Protein AF-0000000076754908 (afdb_homodimer)

Secondary structure (DSSP, 8-state):
--EEEEEEES---HHHHHHHHHHHHHHHHHHH---GGG-EEEEEEEPGGG------/--EEEEEEES---HHHHHHHHHHHHHHHHHHH---GGG-EEEEEEEPGGG------

Organism: NCBI:txid592010

InterPro domains:
  IPR004370 4-oxalocrotonate tautomerase-like domain [PF01361] (2-53)
  IPR014347 Tautomerase/MIF superfamily [G3DSA:3.30.429.10] (1-56)
  IPR014347 Tautomerase/MIF superfamily [SSF55331] (2-55)

Solvent-accessible surface area (backbone atoms only — not comparable to full-atom values): 6553 Å² total; per-residue (Å²): 100,37,43,35,39,38,37,32,66,61,85,72,51,73,65,48,52,50,54,41,44,53,53,45,39,53,49,50,22,70,63,70,65,44,58,59,91,48,47,45,73,44,81,42,71,34,54,69,93,78,58,85,71,87,70,123,100,37,42,35,39,38,38,32,64,62,85,73,51,72,67,48,50,52,52,41,45,54,54,44,38,52,48,51,22,71,63,70,66,42,58,59,90,48,46,45,73,44,82,41,72,34,55,68,94,76,56,85,69,88,71,123

Foldseek 3Di:
DEEAEAEEADDDDPVRVVVVLVVVLVVCCVPVVDDSVPYYYHYDHDYPVRDDDPPD/DAEAEAEEAPDDDPVRVVVVLVVVLVVCCVPVVDDSVPYYYHYDHDYPVRDDDPPD

Nearest PDB structures (foldseek):
  3ry0-assembly1_A  TM=9.329E-01  e=1.919E-05  Streptomyces achromogenes
  3abf-assembly1_B  TM=9.173E-01  e=2.696E-05  Thermus thermophilus HB8
  6ghw-assembly2_C  TM=9.110E-01  e=9.160E-05  Pseudomonas putida
  4fdx-assembly1_B  TM=9.287E-01  e=2.908E-04  Methylibium petroleiphilum PM1
  8t9o-assembly1_A  TM=9.212E-01  e=2.717E-04  Herbaspirillum

Radius of gyration: 14.47 Å; Cα contacts (8 Å, |Δi|>4): 171; chains: 2; bounding box: 24×35×49 Å

Sequence (112 aa):
MPFIHVELLEGRSPQAKEAMAKEIIEVVSKHSGAPAERIHVVFQDMKKENYFHNPKMPFIHVELLEGRSPQAKEAMAKEIIEVVSKHSGAPAERIHVVFQDMKKENYFHNPK

Structure (mmCIF, N/CA/C/O backbone):
data_AF-0000000076754908-model_v1
#
loop_
_entity.id
_entity.type
_entity.pdbx_description
1 polymer '4-oxalocrotonate tautomerase family enzyme'
#
loop_
_atom_site.group_PDB
_atom_site.id
_atom_site.type_symbol
_atom_site.label_atom_id
_atom_site.label_alt_id
_atom_site.label_comp_id
_atom_site.label_asym_id
_atom_site.label_entity_id
_atom_site.label_seq_id
_atom_site.pdbx_PDB_ins_code
_atom_site.Cartn_x
_atom_site.Cartn_y
_atom_site.Cartn_z
_atom_site.occupancy
_atom_site.B_iso_or_equiv
_atom_site.auth_seq_id
_atom_site.auth_comp_id
_atom_site.auth_asym_id
_atom_site.auth_atom_id
_atom_site.pdbx_PDB_model_num
ATOM 1 N N . MET A 1 1 ? -2.461 8.07 11.117 1 69.25 1 MET A N 1
ATOM 2 C CA . MET A 1 1 ? -3.062 6.809 10.695 1 69.25 1 MET A CA 1
ATOM 3 C C . MET A 1 1 ? -2.766 6.531 9.227 1 69.25 1 MET A C 1
ATOM 5 O O . MET A 1 1 ? -3.318 7.188 8.336 1 69.25 1 MET A O 1
ATOM 9 N N . PRO A 1 2 ? -1.99 5.992 8.625 1 93.75 2 PRO A N 1
ATOM 10 C CA . PRO A 1 2 ? -2.312 5.605 7.25 1 93.75 2 PRO A CA 1
ATOM 11 C C . PRO A 1 2 ? -2.693 4.133 7.121 1 93.75 2 PRO A C 1
ATOM 13 O O . PRO A 1 2 ? -2.213 3.299 7.891 1 93.75 2 PRO A O 1
ATOM 16 N N . PHE A 1 3 ? -3.611 3.82 6.227 1 96.62 3 PHE A N 1
ATOM 17 C CA . PHE A 1 3 ? -3.945 2.447 5.859 1 96.62 3 PHE A CA 1
ATOM 18 C C . PHE A 1 3 ? -3.459 2.129 4.449 1 96.62 3 PHE A C 1
ATOM 20 O O . PHE A 1 3 ? -3.695 2.9 3.518 1 96.62 3 PHE A O 1
ATOM 27 N N . ILE A 1 4 ? -2.812 1.009 4.355 1 98.5 4 ILE A N 1
ATOM 28 C CA . ILE A 1 4 ? -2.334 0.531 3.064 1 98.5 4 ILE A CA 1
ATOM 29 C C . ILE A 1 4 ? -2.967 -0.822 2.748 1 98.5 4 ILE A C 1
ATOM 31 O O . ILE A 1 4 ? -2.76 -1.798 3.473 1 98.5 4 ILE A O 1
ATOM 35 N N . HIS A 1 5 ? -3.734 -0.855 1.742 1 98.38 5 HIS A N 1
ATOM 36 C CA . HIS A 1 5 ? -4.312 -2.105 1.262 1 98.38 5 HIS A CA 1
ATOM 37 C C . HIS A 1 5 ? -3.564 -2.623 0.038 1 98.38 5 HIS A C 1
ATOM 39 O O . HIS A 1 5 ? -3.459 -1.925 -0.972 1 98.38 5 HIS A O 1
ATOM 45 N N . VAL A 1 6 ? -3.146 -3.801 0.128 1 98.38 6 VAL A N 1
ATOM 46 C CA . VAL A 1 6 ? -2.402 -4.422 -0.963 1 98.38 6 VAL A CA 1
ATOM 47 C C . VAL A 1 6 ? -3.203 -5.59 -1.536 1 98.38 6 VAL A C 1
ATOM 49 O O . VAL A 1 6 ? -3.461 -6.574 -0.841 1 98.38 6 VAL A O 1
ATOM 52 N N . GLU A 1 7 ? -3.602 -5.434 -2.748 1 97.25 7 GLU A N 1
ATOM 53 C CA . GLU A 1 7 ? -4.285 -6.508 -3.463 1 97.25 7 GLU A CA 1
ATOM 54 C C . GLU A 1 7 ? -3.352 -7.195 -4.453 1 97.25 7 GLU A C 1
ATOM 56 O O . GLU A 1 7 ? -2.852 -6.559 -5.387 1 97.25 7 GLU A O 1
ATOM 61 N N . LEU A 1 8 ? -3.137 -8.445 -4.262 1 94.38 8 LEU A N 1
ATOM 62 C CA . LEU A 1 8 ? -2.271 -9.172 -5.184 1 94.38 8 LEU A CA 1
ATOM 63 C C . LEU A 1 8 ? -2.674 -10.641 -5.266 1 94.38 8 LEU A C 1
ATOM 65 O O . LEU A 1 8 ? -3.381 -11.148 -4.387 1 94.38 8 LEU A O 1
ATOM 69 N N . LEU A 1 9 ? -2.236 -11.312 -6.355 1 93.44 9 LEU A N 1
ATOM 70 C CA . LEU A 1 9 ? -2.529 -12.734 -6.547 1 93.44 9 LEU A CA 1
ATOM 71 C C . LEU A 1 9 ? -1.962 -13.562 -5.402 1 93.44 9 LEU A C 1
ATOM 73 O O . LEU A 1 9 ? -0.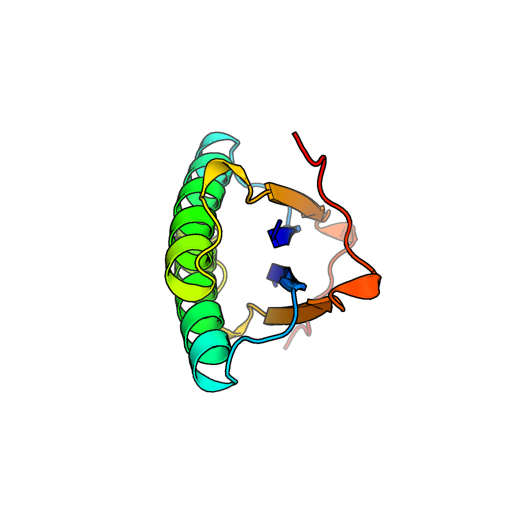906 -13.242 -4.855 1 93.44 9 LEU A O 1
ATOM 77 N N . GLU A 1 10 ? -2.736 -14.641 -5.082 1 94.31 10 GLU A N 1
ATOM 78 C CA . GLU A 1 10 ? -2.256 -15.562 -4.051 1 94.31 10 GLU A CA 1
ATOM 79 C C . GLU A 1 10 ? -0.931 -16.203 -4.457 1 94.31 10 GLU A C 1
ATOM 81 O O . GLU A 1 10 ? -0.562 -16.188 -5.633 1 94.31 10 GLU A O 1
ATOM 86 N N . GLY A 1 11 ? -0.11 -16.641 -3.332 1 93.44 11 GLY A N 1
ATOM 87 C CA . GLY A 1 11 ? 1.098 -17.391 -3.672 1 93.44 11 GLY A CA 1
ATOM 88 C C . GLY A 1 11 ? 2.33 -16.875 -2.947 1 93.44 11 GLY A C 1
ATOM 89 O O . GLY A 1 11 ? 3.377 -17.531 -2.963 1 93.44 11 GLY A O 1
ATOM 90 N N . ARG A 1 12 ? 2.217 -15.781 -2.379 1 94.06 12 ARG A N 1
ATOM 91 C CA . ARG A 1 12 ? 3.357 -15.266 -1.63 1 94.06 12 ARG A CA 1
ATOM 92 C C . ARG A 1 12 ? 3.395 -15.844 -0.219 1 94.06 12 ARG A C 1
ATOM 94 O O . ARG A 1 12 ? 2.348 -16.047 0.403 1 94.06 12 ARG A O 1
ATOM 101 N N . SER A 1 13 ? 4.566 -16.125 0.264 1 95.94 13 SER A N 1
ATOM 102 C CA . SER A 1 13 ? 4.715 -16.688 1.605 1 95.94 13 SER A CA 1
ATOM 103 C C . SER A 1 13 ? 4.422 -15.641 2.674 1 95.94 13 SER A C 1
ATOM 105 O O . SER A 1 13 ? 4.477 -14.438 2.404 1 95.94 13 SER A O 1
ATOM 107 N N . PRO A 1 14 ? 4.086 -16.109 3.934 1 96.31 14 PRO A N 1
ATOM 108 C CA . PRO A 1 14 ? 3.918 -15.18 5.047 1 96.31 14 PRO A CA 1
ATOM 109 C C . PRO A 1 14 ? 5.16 -14.32 5.289 1 96.31 14 PRO A C 1
ATOM 111 O O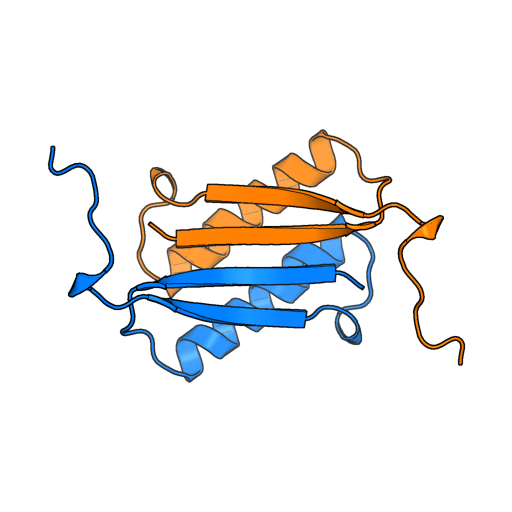 . PRO A 1 14 ? 5.043 -13.141 5.609 1 96.31 14 PRO A O 1
ATOM 114 N N . GLN A 1 15 ? 6.301 -14.875 5.145 1 97.25 15 GLN A N 1
ATOM 115 C CA . GLN A 1 15 ? 7.551 -14.148 5.348 1 97.25 15 GLN A CA 1
ATOM 116 C C . GLN A 1 15 ? 7.715 -13.039 4.312 1 97.25 15 GLN A C 1
ATOM 118 O O . GLN A 1 15 ? 8.164 -11.945 4.637 1 97.25 15 GLN A O 1
ATOM 123 N N . ALA A 1 16 ? 7.473 -13.359 3.09 1 96 16 ALA A N 1
ATOM 124 C CA . ALA A 1 16 ? 7.555 -12.359 2.027 1 96 16 ALA A CA 1
ATOM 125 C C . ALA A 1 16 ? 6.594 -11.203 2.283 1 96 16 ALA A C 1
ATOM 127 O O . ALA A 1 16 ? 6.953 -10.039 2.104 1 96 16 ALA A O 1
ATOM 128 N N . LYS A 1 17 ? 5.34 -11.523 2.713 1 97.12 17 LYS A N 1
ATOM 129 C CA . LYS A 1 17 ? 4.352 -10.492 3.02 1 97.12 17 LYS A CA 1
ATOM 130 C C . LYS A 1 17 ? 4.809 -9.625 4.188 1 97.12 17 LYS A C 1
ATOM 132 O O . LYS A 1 17 ? 4.633 -8.406 4.164 1 97.12 17 LYS A O 1
ATOM 137 N N . GLU A 1 18 ? 5.312 -10.242 5.18 1 98.06 18 GLU A N 1
ATOM 138 C CA . GLU A 1 18 ? 5.824 -9.5 6.332 1 98.06 18 GLU A CA 1
ATOM 139 C C . GLU A 1 18 ? 6.938 -8.539 5.922 1 98.06 18 GLU A C 1
ATOM 141 O O . GLU A 1 18 ? 6.949 -7.379 6.336 1 98.06 18 GLU A O 1
ATOM 146 N N . ALA A 1 19 ? 7.891 -9.047 5.148 1 98.25 19 ALA A N 1
ATOM 147 C CA . ALA A 1 19 ? 8.992 -8.211 4.668 1 98.25 19 ALA A CA 1
ATOM 148 C C . ALA A 1 19 ? 8.469 -7.043 3.832 1 98.25 19 ALA A C 1
ATOM 150 O O . ALA A 1 19 ? 8.93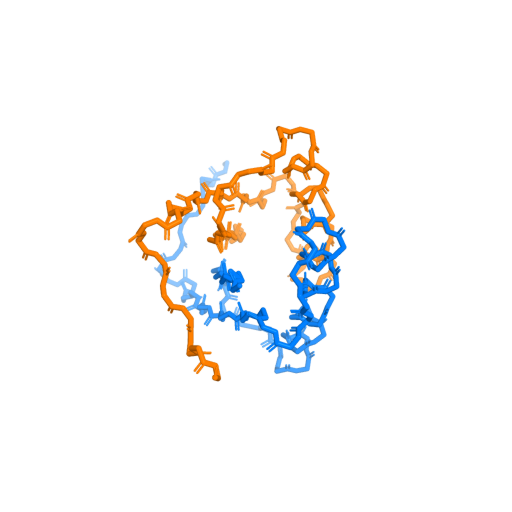 -5.91 3.982 1 98.25 19 ALA A O 1
ATOM 151 N N . MET A 1 20 ? 7.574 -7.344 2.969 1 98.38 20 MET A N 1
ATOM 152 C CA . MET A 1 20 ? 6.945 -6.312 2.148 1 98.38 20 MET A CA 1
ATOM 153 C C . MET A 1 20 ? 6.281 -5.254 3.02 1 98.38 20 MET A C 1
ATOM 155 O O . MET A 1 20 ? 6.477 -4.055 2.805 1 98.38 20 MET A O 1
ATOM 159 N N . ALA A 1 21 ? 5.461 -5.699 3.982 1 98.69 21 ALA A N 1
ATOM 160 C CA . ALA A 1 21 ? 4.75 -4.785 4.871 1 98.69 21 ALA A CA 1
ATOM 161 C C . ALA A 1 21 ? 5.723 -3.877 5.617 1 98.69 21 ALA A C 1
ATOM 163 O O . ALA A 1 21 ? 5.5 -2.668 5.719 1 98.69 21 ALA A O 1
ATOM 164 N N . LYS A 1 22 ? 6.793 -4.406 6.117 1 98.69 22 LYS A N 1
ATOM 165 C CA . LYS A 1 22 ? 7.789 -3.633 6.852 1 98.69 22 LYS A CA 1
ATOM 166 C C . LYS A 1 22 ? 8.391 -2.535 5.98 1 98.69 22 LYS A C 1
ATOM 168 O O . LYS A 1 22 ? 8.516 -1.389 6.414 1 98.69 22 LYS A O 1
ATOM 173 N N . GLU A 1 23 ? 8.75 -2.896 4.824 1 98.75 23 GLU A N 1
ATOM 174 C CA . GLU A 1 23 ? 9.367 -1.921 3.928 1 98.75 23 GLU A CA 1
ATOM 175 C C . GLU A 1 23 ? 8.352 -0.872 3.479 1 98.75 23 GLU A C 1
ATOM 177 O O . GLU A 1 23 ? 8.688 0.305 3.336 1 98.75 23 GLU A O 1
ATOM 182 N N . ILE A 1 24 ? 7.09 -1.304 3.191 1 98.69 24 ILE A N 1
ATOM 183 C CA . ILE A 1 24 ? 6.039 -0.35 2.855 1 98.69 24 ILE A CA 1
ATOM 184 C C . ILE A 1 24 ? 5.852 0.638 4.004 1 98.69 24 ILE A C 1
ATOM 186 O O . ILE A 1 24 ? 5.727 1.844 3.779 1 98.69 24 ILE A O 1
ATOM 190 N N . ILE A 1 25 ? 5.824 0.162 5.215 1 98.62 25 ILE A N 1
ATOM 191 C CA . ILE A 1 25 ? 5.652 1.004 6.395 1 98.62 25 ILE A CA 1
ATOM 192 C C . ILE A 1 25 ? 6.777 2.033 6.461 1 98.62 25 ILE A C 1
ATOM 194 O O . ILE A 1 25 ? 6.535 3.207 6.746 1 98.62 25 ILE A O 1
ATOM 198 N N . GLU A 1 26 ? 7.977 1.641 6.195 1 98.38 26 GLU A N 1
ATOM 199 C CA . GLU A 1 26 ? 9.117 2.557 6.191 1 98.38 26 GLU A CA 1
ATOM 200 C C . GLU A 1 26 ? 8.93 3.66 5.152 1 98.38 26 GLU A C 1
ATOM 202 O O . GLU A 1 26 ? 9.188 4.832 5.434 1 98.38 26 GLU A O 1
ATOM 207 N N . VAL A 1 27 ? 8.562 3.262 4.012 1 98.31 27 VAL A N 1
ATOM 208 C CA . VAL A 1 27 ? 8.367 4.215 2.922 1 98.31 27 VAL A CA 1
ATOM 209 C C . VAL A 1 27 ? 7.277 5.215 3.301 1 98.31 27 VAL A C 1
ATOM 211 O O . VAL A 1 27 ? 7.461 6.426 3.15 1 98.31 27 VAL A O 1
ATOM 214 N N . VAL A 1 28 ? 6.086 4.734 3.773 1 97.88 28 VAL A N 1
ATOM 215 C CA . VAL A 1 28 ? 4.949 5.59 4.098 1 97.88 28 VAL A CA 1
ATOM 216 C C . VAL A 1 28 ? 5.305 6.496 5.277 1 97.88 28 VAL A C 1
ATOM 218 O O . VAL A 1 28 ? 4.973 7.68 5.277 1 97.88 28 VAL A O 1
ATOM 221 N N . SER A 1 29 ? 5.996 5.969 6.242 1 97.62 29 SER A N 1
ATOM 222 C CA . SER A 1 29 ? 6.422 6.781 7.375 1 97.62 29 SER A CA 1
ATOM 223 C C . SER A 1 29 ? 7.324 7.926 6.926 1 97.62 29 SER A C 1
ATOM 225 O O . SER A 1 29 ? 7.141 9.07 7.344 1 97.62 29 SER A O 1
ATOM 227 N N . LYS A 1 30 ? 8.242 7.645 6.102 1 96.75 30 LYS A N 1
ATOM 228 C CA . LYS A 1 30 ? 9.219 8.594 5.57 1 96.75 30 LYS A CA 1
ATOM 229 C C . LYS A 1 30 ? 8.523 9.75 4.859 1 96.75 30 LYS A C 1
ATOM 231 O O . LYS A 1 30 ? 8.891 10.914 5.043 1 96.75 30 LYS A O 1
ATOM 236 N N . HIS A 1 31 ? 7.492 9.492 4.156 1 96.62 31 HIS A N 1
ATOM 237 C CA . HIS A 1 31 ? 6.93 10.5 3.268 1 96.62 31 HIS A CA 1
ATOM 238 C C . HIS A 1 31 ? 5.703 11.164 3.889 1 96.62 31 HIS A C 1
ATOM 240 O O . HIS A 1 31 ? 5.281 12.234 3.451 1 96.62 31 HIS A O 1
ATOM 246 N N . SER A 1 32 ? 5.047 10.547 4.758 1 93.81 32 SER A N 1
ATOM 247 C CA . SER A 1 32 ? 3.83 11.094 5.352 1 93.81 32 SER A CA 1
ATOM 248 C C . SER A 1 32 ? 4.113 11.711 6.719 1 93.81 32 SER A C 1
ATOM 250 O O . SER A 1 32 ? 3.312 12.5 7.227 1 93.81 32 SER A O 1
ATOM 252 N N . GLY A 1 33 ? 5.199 11.18 7.367 1 92.56 33 GLY A N 1
ATOM 253 C CA . GLY A 1 33 ? 5.508 11.633 8.719 1 92.56 33 GLY A CA 1
ATOM 254 C C . GLY A 1 33 ? 4.742 10.883 9.789 1 92.56 33 GLY A C 1
ATOM 255 O O . GLY A 1 33 ? 4.926 11.133 10.984 1 92.56 33 GLY A O 1
ATOM 256 N N . ALA A 1 34 ? 3.916 10.055 9.414 1 92.94 34 ALA A N 1
ATOM 257 C CA . ALA A 1 34 ? 3.199 9.234 10.383 1 92.94 34 ALA A CA 1
ATOM 258 C C . ALA A 1 34 ? 4.129 8.219 11.039 1 92.94 34 ALA A C 1
ATOM 260 O O . ALA A 1 34 ? 4.938 7.586 10.359 1 92.94 34 ALA A O 1
ATOM 261 N N . PRO A 1 35 ? 4.023 8.133 12.398 1 94.62 35 PRO A N 1
ATOM 262 C CA . PRO A 1 35 ? 4.855 7.113 13.047 1 94.62 35 PRO A CA 1
ATOM 263 C C . PRO A 1 35 ? 4.551 5.699 12.562 1 94.62 35 PRO A C 1
ATOM 265 O O . PRO A 1 35 ? 3.393 5.371 12.297 1 94.62 35 PRO A O 1
ATOM 268 N N . ALA A 1 36 ? 5.566 4.895 12.453 1 96.5 36 ALA A N 1
ATOM 269 C CA . ALA A 1 36 ? 5.48 3.541 11.906 1 96.5 36 ALA A CA 1
ATOM 270 C C . ALA A 1 36 ? 4.41 2.727 12.633 1 96.5 36 ALA A C 1
ATOM 272 O O . ALA A 1 36 ? 3.713 1.922 12.016 1 96.5 36 ALA A O 1
ATOM 273 N N . GLU A 1 37 ? 4.32 2.971 13.938 1 95.56 37 GLU A N 1
ATOM 274 C CA . GLU A 1 37 ? 3.428 2.164 14.766 1 95.56 37 GLU A CA 1
ATOM 275 C C . GLU A 1 37 ? 1.964 2.479 14.469 1 95.56 37 GLU A C 1
ATOM 277 O O . GLU A 1 37 ? 1.067 1.744 14.891 1 95.56 37 GLU A O 1
ATOM 282 N N . ARG A 1 38 ? 1.732 3.496 13.727 1 93.38 38 ARG A N 1
ATOM 283 C CA . ARG A 1 38 ? 0.363 3.902 13.43 1 93.38 38 ARG A CA 1
ATOM 284 C C . ARG A 1 38 ? -0.006 3.562 11.984 1 93.38 38 ARG A C 1
ATOM 286 O O . ARG A 1 38 ? -1.084 3.932 11.516 1 93.38 38 ARG A O 1
ATOM 293 N N . ILE A 1 39 ? 0.817 2.951 11.328 1 97.06 39 ILE A N 1
ATOM 294 C CA . ILE A 1 39 ? 0.59 2.596 9.93 1 97.06 39 ILE A CA 1
ATOM 295 C C . ILE A 1 39 ? 0.164 1.132 9.836 1 97.06 39 ILE A C 1
ATOM 297 O O . ILE A 1 39 ? 0.796 0.254 10.43 1 97.06 39 ILE A O 1
ATOM 301 N N . HIS A 1 40 ? -0.877 0.841 9.125 1 97.62 40 HIS A N 1
ATOM 302 C CA . HIS A 1 40 ? -1.427 -0.503 8.984 1 97.62 40 HIS A CA 1
ATOM 303 C C . HIS A 1 40 ? -1.399 -0.96 7.527 1 97.62 40 HIS A C 1
ATOM 305 O O . HIS A 1 40 ? -1.855 -0.239 6.637 1 97.62 40 HIS A O 1
ATOM 311 N N . VAL A 1 41 ? -0.887 -2.166 7.336 1 98.56 41 VAL A N 1
ATOM 312 C CA . VAL A 1 41 ? -0.874 -2.789 6.02 1 98.56 41 VAL A CA 1
ATOM 313 C C . VAL A 1 41 ? -1.806 -4 6.008 1 98.56 41 VAL A C 1
ATOM 315 O O . VAL A 1 41 ? -1.703 -4.875 6.867 1 98.56 41 VAL A O 1
ATOM 318 N N . VAL A 1 42 ? -2.674 -4.059 5.117 1 98.19 42 VAL A N 1
ATOM 319 C CA . VAL A 1 42 ? -3.625 -5.156 4.977 1 98.19 42 VAL A CA 1
ATOM 320 C C . VAL A 1 42 ? -3.453 -5.812 3.609 1 98.19 42 VAL A C 1
ATOM 322 O O . VAL A 1 42 ? -3.568 -5.152 2.576 1 98.19 42 VAL A O 1
ATOM 325 N N . PHE A 1 43 ? -3.232 -7.086 3.6 1 98.19 43 PHE A N 1
ATOM 326 C CA . PHE A 1 43 ? -3.117 -7.84 2.357 1 98.19 43 PHE A CA 1
ATOM 327 C C . PHE A 1 43 ? -4.449 -8.484 1.991 1 98.19 43 PHE A C 1
ATOM 329 O O . PHE A 1 43 ? -5.109 -9.078 2.844 1 98.19 43 PHE A O 1
ATOM 336 N N . GLN A 1 44 ? -4.742 -8.336 0.799 1 96.94 44 GLN A N 1
ATOM 337 C CA . GLN A 1 44 ? -5.863 -9.062 0.21 1 96.94 44 GLN A CA 1
ATOM 338 C C . GLN A 1 44 ? -5.402 -9.945 -0.947 1 96.94 44 GLN A C 1
ATOM 340 O O . GLN A 1 44 ? -5.148 -9.453 -2.049 1 96.94 44 GLN A O 1
ATOM 345 N N . ASP A 1 45 ? -5.469 -11.203 -0.703 1 95.62 45 ASP A N 1
ATOM 346 C CA . ASP A 1 45 ? -5.051 -12.141 -1.736 1 95.62 45 ASP A CA 1
ATOM 347 C C . ASP A 1 45 ? -6.168 -12.383 -2.748 1 95.62 45 ASP A C 1
ATOM 349 O O . ASP A 1 45 ? -7.289 -12.727 -2.373 1 95.62 45 ASP A O 1
ATOM 353 N N . MET A 1 46 ? -5.809 -12.195 -3.922 1 94.69 46 MET A N 1
ATOM 354 C CA . MET A 1 46 ? -6.754 -12.484 -5 1 94.69 46 MET A CA 1
ATOM 355 C C . MET A 1 46 ? -6.527 -13.883 -5.566 1 94.69 46 MET A C 1
ATOM 357 O O . MET A 1 46 ? -5.383 -14.312 -5.719 1 94.69 46 MET A O 1
ATOM 361 N N . LYS A 1 47 ? -7.625 -14.641 -5.836 1 94.75 47 LYS A N 1
ATOM 362 C CA . LYS A 1 47 ? -7.512 -15.945 -6.492 1 94.75 47 LYS A CA 1
ATOM 363 C C . LYS A 1 47 ? -7.227 -15.781 -7.98 1 94.75 47 LYS A C 1
ATOM 365 O O . LYS A 1 47 ? -7.766 -14.883 -8.633 1 94.75 47 LYS A O 1
ATOM 370 N N . LYS A 1 48 ? -6.398 -16.688 -8.422 1 89.44 48 LYS A N 1
ATOM 371 C CA . LYS A 1 48 ? -6.035 -16.641 -9.836 1 89.44 48 LYS A CA 1
ATOM 372 C C . LYS A 1 48 ? -7.273 -16.672 -10.727 1 89.44 48 LYS A C 1
ATOM 374 O O . LYS A 1 48 ? -7.309 -16.031 -11.773 1 89.44 48 LYS A O 1
ATOM 379 N N . GLU A 1 49 ? -8.266 -17.438 -10.359 1 92.62 49 GLU A N 1
ATOM 380 C CA . GLU A 1 49 ? -9.477 -17.625 -11.156 1 92.62 49 GLU A CA 1
ATOM 381 C C . GLU A 1 49 ? -10.305 -16.344 -11.203 1 92.62 49 GLU A C 1
ATOM 383 O O . GLU A 1 49 ? -11.211 -16.219 -12.023 1 92.62 49 GLU A O 1
ATOM 388 N N . ASN A 1 50 ? -9.984 -15.406 -10.234 1 92.5 50 ASN A N 1
ATOM 389 C CA . ASN A 1 50 ? -10.742 -14.156 -10.148 1 92.5 50 ASN A CA 1
ATOM 390 C C . ASN A 1 50 ? -9.969 -12.992 -10.742 1 92.5 50 ASN A C 1
ATOM 392 O O . ASN A 1 50 ? -10.391 -11.836 -10.641 1 92.5 50 ASN A O 1
ATOM 396 N N . TYR A 1 51 ? -8.914 -13.195 -11.32 1 87.75 51 TYR A N 1
ATOM 397 C CA . TYR A 1 51 ? -8.078 -12.133 -11.859 1 87.75 51 TYR A CA 1
ATOM 398 C C . TYR A 1 51 ? -7.766 -12.375 -13.336 1 87.75 51 TYR A C 1
ATOM 400 O O . TYR A 1 51 ? -7.254 -13.438 -13.695 1 87.75 51 TYR A O 1
ATOM 408 N N . PHE A 1 52 ? -8.195 -11.453 -14.211 1 84.62 52 PHE A N 1
ATOM 409 C CA . PHE A 1 52 ? -7.945 -11.547 -15.648 1 84.62 52 PHE A CA 1
ATOM 410 C C . PHE A 1 52 ? -7.223 -10.305 -16.156 1 84.62 52 PHE A C 1
ATOM 412 O O . PHE A 1 52 ? -7.617 -9.18 -15.844 1 84.62 52 PHE A O 1
ATOM 419 N N . HIS A 1 53 ? -6.016 -10.523 -16.609 1 77.38 53 HIS A N 1
ATOM 420 C CA . HIS A 1 53 ? -5.27 -9.414 -17.172 1 77.38 53 HIS A CA 1
ATOM 421 C C . HIS A 1 53 ? -5.223 -9.516 -18.703 1 77.38 53 HIS A C 1
ATOM 423 O O . HIS A 1 53 ? -5.375 -10.602 -19.266 1 77.38 53 HIS A O 1
ATOM 429 N N . ASN A 1 54 ? -5.387 -8.172 -19.312 1 68.44 54 ASN A N 1
ATOM 430 C CA . ASN A 1 54 ? -5.449 -8.164 -20.766 1 68.44 54 ASN A CA 1
ATOM 431 C C . ASN A 1 54 ? -4.324 -8.984 -21.375 1 68.44 54 ASN A C 1
ATOM 433 O O . ASN A 1 54 ? -3.148 -8.641 -21.25 1 68.44 54 ASN A O 1
ATOM 437 N N . PRO A 1 55 ? -4.793 -10.195 -21.688 1 63.25 55 PRO A N 1
ATOM 438 C CA . PRO A 1 55 ? -3.871 -11.031 -22.453 1 63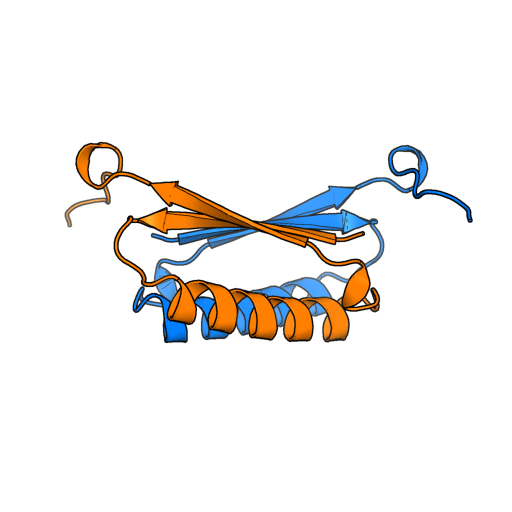.25 55 PRO A CA 1
ATOM 439 C C . PRO A 1 55 ? -3.418 -10.375 -23.766 1 63.25 55 PRO A C 1
ATOM 441 O O . PRO A 1 55 ? -4.223 -9.742 -24.438 1 63.25 55 PRO A O 1
ATOM 444 N N . LYS A 1 56 ? -2.283 -9.57 -23.609 1 49.75 56 LYS A N 1
ATOM 445 C CA . LYS A 1 56 ? -2.008 -9.258 -25.016 1 49.75 56 LYS A CA 1
ATOM 446 C C . LYS A 1 56 ? -2.244 -10.469 -25.906 1 49.75 56 LYS A C 1
ATOM 448 O O . LYS A 1 56 ? -2.021 -11.609 -25.484 1 49.75 56 LYS A O 1
ATOM 453 N N . MET B 1 1 ? -0.538 -7.832 -11.539 1 70.12 1 MET B N 1
ATOM 454 C CA . MET B 1 1 ? -1.397 -6.699 -11.211 1 70.12 1 MET B CA 1
ATOM 455 C C . MET B 1 1 ? -1.297 -6.359 -9.727 1 70.12 1 MET B C 1
ATOM 457 O O . MET B 1 1 ? -1.879 -7.047 -8.883 1 70.12 1 MET B O 1
ATOM 461 N N . PRO B 1 2 ? -0.467 -5.844 -9.102 1 93.56 2 PRO B N 1
ATOM 462 C CA . PRO B 1 2 ? -0.947 -5.527 -7.754 1 93.56 2 PRO B CA 1
ATOM 463 C C . PRO B 1 2 ? -1.561 -4.133 -7.66 1 93.56 2 PRO B C 1
ATOM 465 O O . PRO B 1 2 ? -1.159 -3.227 -8.391 1 93.56 2 PRO B O 1
ATOM 468 N N . PHE B 1 3 ? -2.592 -3.963 -6.82 1 96.56 3 PHE B N 1
ATOM 469 C CA . PHE B 1 3 ? -3.152 -2.66 -6.48 1 96.56 3 PHE B CA 1
ATOM 470 C C . PHE B 1 3 ? -2.807 -2.283 -5.043 1 96.56 3 PHE B C 1
ATOM 472 O O . PHE B 1 3 ? -2.977 -3.088 -4.125 1 96.56 3 PHE B O 1
ATOM 479 N N . ILE B 1 4 ? -2.348 -1.072 -4.926 1 98.5 4 ILE B N 1
ATOM 480 C CA . ILE B 1 4 ? -2.029 -0.532 -3.609 1 98.5 4 ILE B CA 1
ATOM 481 C C . ILE B 1 4 ? -2.889 0.701 -3.336 1 98.5 4 ILE B C 1
ATOM 483 O O . ILE B 1 4 ? -2.795 1.702 -4.051 1 98.5 4 ILE B O 1
ATOM 487 N N . HIS B 1 5 ? -3.719 0.603 -2.375 1 98.38 5 HIS B N 1
ATOM 488 C CA . HIS B 1 5 ? -4.52 1.739 -1.938 1 98.38 5 HIS B CA 1
ATOM 489 C C . HIS B 1 5 ? -3.943 2.367 -0.675 1 98.38 5 HIS B C 1
ATOM 491 O O . HIS B 1 5 ? -3.791 1.691 0.345 1 98.38 5 HIS B O 1
ATOM 497 N N . VAL B 1 6 ? -3.701 3.596 -0.741 1 98.38 6 VAL B N 1
ATOM 498 C CA . VAL B 1 6 ? -3.131 4.324 0.389 1 98.38 6 VAL B CA 1
ATOM 499 C C . VAL B 1 6 ? -4.141 5.348 0.905 1 98.38 6 VAL B C 1
ATOM 501 O O . VAL B 1 6 ? -4.5 6.285 0.191 1 98.38 6 VAL B O 1
ATOM 504 N N . GLU B 1 7 ? -4.598 5.129 2.08 1 97.31 7 GLU B N 1
ATOM 505 C CA . GLU B 1 7 ? -5.488 6.082 2.744 1 97.31 7 GLU B CA 1
ATOM 506 C C . GLU B 1 7 ? -4.734 6.895 3.793 1 97.31 7 GLU B C 1
ATOM 508 O O . GLU B 1 7 ? -4.207 6.336 4.758 1 97.31 7 GLU B O 1
ATOM 513 N N . LEU B 1 8 ? -4.707 8.172 3.613 1 94.56 8 LEU B N 1
ATOM 514 C CA . LEU B 1 8 ? -4.023 9.016 4.586 1 94.56 8 LEU B CA 1
ATOM 515 C C . LEU B 1 8 ? -4.648 10.406 4.641 1 94.56 8 LEU B C 1
ATOM 517 O O . LEU B 1 8 ? -5.367 10.805 3.717 1 94.56 8 LEU B O 1
ATOM 521 N N . LEU B 1 9 ? -4.398 11.125 5.758 1 93.62 9 LEU B N 1
ATOM 522 C CA . LEU B 1 9 ? -4.918 12.477 5.926 1 93.62 9 LEU B CA 1
ATOM 523 C C . LEU B 1 9 ? -4.426 13.391 4.812 1 93.62 9 LEU B C 1
ATOM 525 O O . LEU B 1 9 ? -3.303 13.242 4.328 1 93.62 9 LEU B O 1
ATOM 529 N N . GLU B 1 10 ? -5.344 14.344 4.441 1 94.44 10 GLU B N 1
ATOM 530 C CA . GLU B 1 10 ? -4.953 15.336 3.439 1 94.44 10 GLU B CA 1
ATOM 531 C C . GLU B 1 10 ? -3.771 16.172 3.922 1 94.44 10 GLU B C 1
ATOM 533 O O . GLU B 1 10 ? -3.475 16.203 5.117 1 94.44 10 GLU B O 1
ATOM 538 N N . GLY B 1 11 ? -2.973 16.75 2.852 1 93.5 11 GLY B N 1
ATOM 539 C CA . GLY B 1 11 ? -1.919 17.672 3.262 1 93.5 11 GLY B CA 1
ATOM 540 C C . GLY B 1 11 ? -0.579 17.359 2.619 1 93.5 11 GLY B C 1
ATOM 541 O O . GLY B 1 11 ? 0.353 18.172 2.703 1 93.5 11 GLY B O 1
ATOM 542 N N . ARG B 1 12 ? -0.487 16.281 2.051 1 94.12 12 ARG B N 1
ATOM 543 C CA . ARG B 1 12 ? 0.769 15.953 1.382 1 94.12 12 ARG B CA 1
ATOM 544 C C . ARG B 1 12 ? 0.806 16.547 -0.025 1 94.12 12 ARG B C 1
ATOM 546 O O . ARG B 1 12 ? -0.217 16.578 -0.712 1 94.12 12 ARG B O 1
ATOM 553 N N . SER B 1 13 ? 1.958 17 -0.431 1 96 13 SER B N 1
ATOM 554 C CA . SER B 1 13 ? 2.104 17.594 -1.761 1 96 13 SER B CA 1
ATOM 555 C C . SER B 1 13 ? 2.051 16.516 -2.844 1 96 13 SER B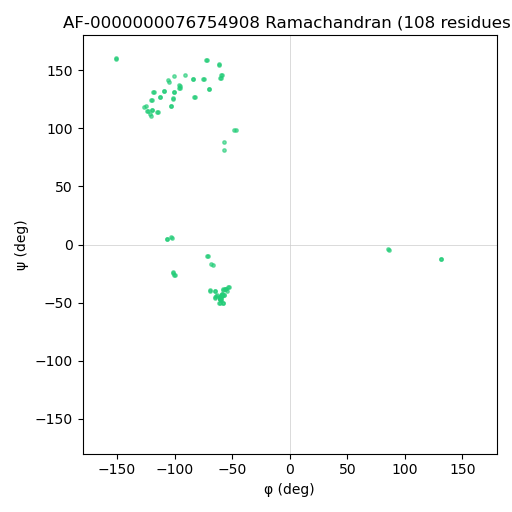 C 1
ATOM 557 O O . SER B 1 13 ? 2.27 15.336 -2.564 1 96 13 SER B O 1
ATOM 559 N N . PRO B 1 14 ? 1.726 16.938 -4.133 1 96.38 14 PRO B N 1
ATOM 560 C CA . PRO B 1 14 ? 1.783 16 -5.25 1 96.38 14 PRO B CA 1
ATOM 561 C C . PRO B 1 14 ? 3.158 15.352 -5.406 1 96.38 14 PRO B C 1
ATOM 563 O O . PRO B 1 14 ? 3.254 14.164 -5.73 1 96.38 14 PRO B O 1
ATOM 566 N N . GLN B 1 15 ? 4.188 16.078 -5.191 1 97.25 15 GLN B N 1
ATOM 567 C CA . GLN B 1 15 ? 5.547 15.562 -5.312 1 97.25 15 GLN B CA 1
ATOM 568 C C . GLN B 1 15 ? 5.816 14.484 -4.262 1 97.25 15 GLN B C 1
ATOM 570 O O . GLN B 1 15 ? 6.453 13.469 -4.555 1 97.25 15 GLN B O 1
ATOM 575 N N . ALA B 1 16 ? 5.434 14.734 -3.066 1 96.06 16 ALA B N 1
ATOM 576 C CA . ALA B 1 16 ? 5.602 13.75 -1.996 1 96.06 16 ALA B CA 1
ATOM 577 C C . ALA B 1 16 ? 4.852 12.461 -2.312 1 96.06 16 ALA B C 1
ATOM 579 O O . ALA B 1 16 ? 5.379 11.367 -2.104 1 96.06 16 ALA B O 1
ATOM 580 N N . LYS B 1 17 ? 3.604 12.586 -2.822 1 97.19 17 LYS B N 1
ATOM 581 C CA . LYS B 1 17 ? 2.812 11.414 -3.189 1 97.19 17 LYS B CA 1
ATOM 582 C C . LYS B 1 17 ? 3.475 10.641 -4.324 1 97.19 17 LYS B C 1
ATOM 584 O O . LYS B 1 17 ? 3.492 9.406 -4.312 1 97.19 17 LYS B O 1
ATOM 589 N N . GLU B 1 18 ? 3.932 11.336 -5.281 1 98.12 18 GLU B N 1
ATOM 590 C CA . GLU B 1 18 ? 4.625 10.695 -6.395 1 98.12 18 GLU B CA 1
ATOM 591 C C . GLU B 1 18 ? 5.852 9.93 -5.914 1 98.12 18 GLU B C 1
ATOM 593 O O . GLU B 1 18 ? 6.07 8.781 -6.32 1 98.12 18 GLU B O 1
ATOM 598 N N . ALA B 1 19 ? 6.66 10.562 -5.078 1 98.25 19 ALA B N 1
ATOM 599 C CA . ALA B 1 19 ? 7.844 9.906 -4.527 1 98.25 19 ALA B CA 1
ATOM 600 C C . ALA B 1 19 ? 7.461 8.664 -3.723 1 98.25 19 ALA B C 1
ATOM 602 O O . ALA B 1 19 ? 8.102 7.621 -3.838 1 98.25 19 ALA B O 1
ATOM 603 N N . MET B 1 20 ? 6.48 8.812 -2.922 1 98.38 20 MET B N 1
ATOM 604 C CA . MET B 1 20 ? 5.973 7.691 -2.139 1 98.38 20 MET B CA 1
ATOM 605 C C . MET B 1 20 ? 5.539 6.543 -3.049 1 98.38 20 MET B C 1
ATOM 607 O O . MET B 1 20 ? 5.906 5.391 -2.818 1 98.38 20 MET B O 1
ATOM 611 N N . ALA B 1 21 ? 4.723 6.855 -4.062 1 98.69 21 ALA B N 1
ATOM 612 C CA . ALA B 1 21 ? 4.227 5.844 -4.992 1 98.69 21 ALA B CA 1
ATOM 613 C C . ALA B 1 21 ? 5.375 5.105 -5.668 1 98.69 21 ALA B C 1
ATOM 615 O O . ALA B 1 21 ? 5.352 3.877 -5.781 1 98.69 21 ALA B O 1
ATOM 616 N N . LYS B 1 22 ? 6.391 5.809 -6.105 1 98.69 22 LYS B N 1
ATOM 617 C CA . LYS B 1 22 ? 7.539 5.203 -6.77 1 98.69 22 LYS B CA 1
ATOM 618 C C . LYS B 1 22 ? 8.25 4.207 -5.855 1 98.69 22 LYS B C 1
ATOM 620 O O . LYS B 1 22 ? 8.578 3.098 -6.277 1 98.69 22 LYS B O 1
ATOM 625 N N . GLU B 1 23 ? 8.469 4.609 -4.676 1 98.75 23 GLU B N 1
ATOM 626 C CA . GLU B 1 23 ? 9.172 3.736 -3.736 1 98.75 23 GLU B CA 1
ATOM 627 C C . GLU B 1 23 ? 8.305 2.539 -3.352 1 98.75 23 GLU B C 1
ATOM 629 O O . GLU B 1 23 ? 8.82 1.428 -3.184 1 98.75 23 GLU B O 1
ATOM 634 N N . ILE B 1 24 ? 6.98 2.76 -3.158 1 98.69 24 ILE B N 1
ATOM 635 C CA . ILE B 1 24 ? 6.074 1.653 -2.885 1 98.69 24 ILE B CA 1
ATOM 636 C C . ILE B 1 24 ? 6.113 0.654 -4.039 1 98.69 24 ILE B C 1
ATOM 638 O O . ILE B 1 24 ? 6.168 -0.558 -3.818 1 98.69 24 ILE B O 1
ATOM 642 N N . ILE B 1 25 ? 6.086 1.131 -5.242 1 98.56 25 ILE B N 1
ATOM 643 C CA . ILE B 1 25 ? 6.125 0.279 -6.426 1 98.56 25 ILE B CA 1
ATOM 644 C C . ILE B 1 25 ? 7.402 -0.559 -6.418 1 98.56 25 ILE B C 1
ATOM 646 O O . ILE B 1 25 ? 7.367 -1.757 -6.711 1 98.56 25 ILE B O 1
ATOM 650 N N . GLU B 1 26 ? 8.516 0.017 -6.078 1 98.38 26 GLU B N 1
ATOM 651 C CA . GLU B 1 26 ? 9.781 -0.71 -5.996 1 98.38 26 GLU B CA 1
ATOM 652 C C . GLU B 1 26 ? 9.703 -1.834 -4.969 1 98.38 26 GLU B C 1
ATOM 654 O O . GLU B 1 26 ? 10.156 -2.949 -5.227 1 98.38 26 GLU B O 1
ATOM 659 N N . VAL B 1 27 ? 9.203 -1.502 -3.861 1 98.31 27 VAL B N 1
ATOM 660 C CA . VAL B 1 27 ? 9.094 -2.479 -2.783 1 98.31 27 VAL B CA 1
ATOM 661 C C . VAL B 1 27 ? 8.195 -3.637 -3.223 1 98.31 27 VAL B C 1
ATOM 663 O O . VAL B 1 27 ? 8.555 -4.805 -3.055 1 98.31 27 VAL B O 1
ATOM 666 N N . VAL B 1 28 ? 6.977 -3.352 -3.766 1 97.81 28 VAL B N 1
ATOM 667 C CA . VAL B 1 28 ? 6.008 -4.371 -4.156 1 97.81 28 VAL B CA 1
ATOM 668 C C . VAL B 1 28 ? 6.57 -5.207 -5.305 1 97.81 28 VAL B C 1
ATOM 670 O O . VAL B 1 28 ? 6.426 -6.43 -5.32 1 97.81 28 VAL B O 1
ATOM 673 N N . SER B 1 29 ? 7.234 -4.562 -6.223 1 97.62 29 SER B N 1
ATOM 674 C CA . SER B 1 29 ? 7.855 -5.293 -7.324 1 97.62 29 SER B CA 1
ATOM 675 C C . SER B 1 29 ? 8.891 -6.285 -6.812 1 97.62 29 SER B C 1
ATOM 677 O O . SER B 1 29 ? 8.914 -7.445 -7.234 1 97.62 29 SER B O 1
ATOM 679 N N . LYS B 1 30 ? 9.695 -5.863 -5.934 1 96.69 30 LYS B N 1
ATOM 680 C CA . LYS B 1 30 ? 10.773 -6.652 -5.34 1 96.69 30 LYS B CA 1
ATOM 681 C C . LYS B 1 30 ? 10.227 -7.906 -4.668 1 96.69 30 LYS B C 1
ATOM 683 O O . LYS B 1 30 ? 10.781 -8.992 -4.824 1 96.69 30 LYS B O 1
ATOM 688 N N . HIS B 1 31 ? 9.125 -7.832 -4.031 1 96.56 31 HIS B N 1
ATOM 689 C CA . HIS B 1 31 ? 8.672 -8.922 -3.172 1 96.56 31 HIS B CA 1
ATOM 690 C C . HIS B 1 31 ? 7.605 -9.758 -3.865 1 96.56 31 HIS B C 1
ATOM 692 O O . HIS B 1 31 ? 7.332 -10.891 -3.451 1 96.56 31 HIS B O 1
ATOM 698 N N . SER B 1 32 ? 6.922 -9.242 -4.785 1 93.81 32 SER B N 1
ATOM 699 C CA . SER B 1 32 ? 5.844 -9.969 -5.445 1 93.81 32 SER B CA 1
ATOM 700 C C . SER B 1 32 ? 6.297 -10.531 -6.789 1 93.81 32 SER B C 1
ATOM 702 O O . SER B 1 32 ? 5.66 -11.438 -7.34 1 93.81 32 SER B O 1
ATOM 704 N N . GLY B 1 33 ? 7.32 -9.836 -7.371 1 92.31 33 GLY B N 1
ATOM 705 C CA . GLY B 1 33 ? 7.777 -10.242 -8.695 1 92.31 33 GLY B CA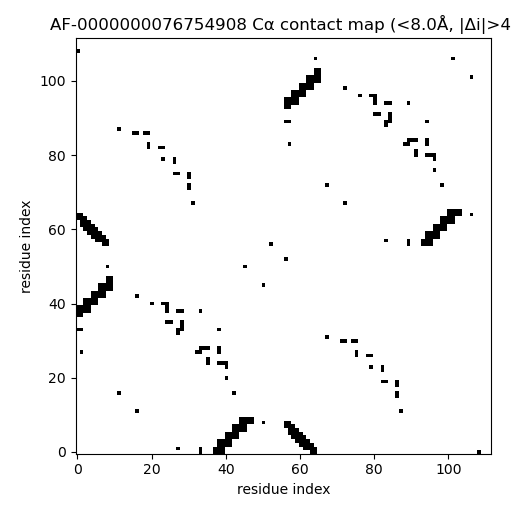 1
ATOM 706 C C . GLY B 1 33 ? 6.973 -9.609 -9.812 1 92.31 33 GLY B C 1
ATOM 707 O O . GLY B 1 33 ? 7.262 -9.828 -10.992 1 92.31 33 GLY B O 1
ATOM 708 N N . ALA B 1 34 ? 6.012 -8.922 -9.492 1 92.81 34 ALA B N 1
ATOM 709 C CA . ALA B 1 34 ? 5.242 -8.211 -10.516 1 92.81 34 ALA B CA 1
ATOM 710 C C . ALA B 1 34 ? 6.043 -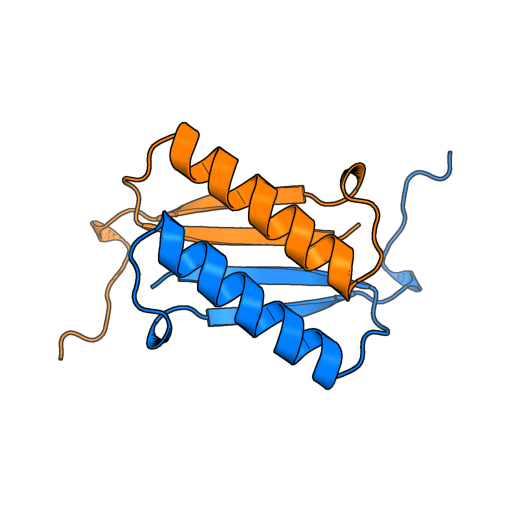7.059 -11.109 1 92.81 34 ALA B C 1
ATOM 712 O O . ALA B 1 34 ? 6.699 -6.309 -10.383 1 92.81 34 ALA B O 1
ATOM 713 N N . PRO B 1 35 ? 6.008 -6.977 -12.461 1 94.62 35 PRO B N 1
ATOM 714 C CA . PRO B 1 35 ? 6.715 -5.844 -13.062 1 94.62 35 PRO B CA 1
ATOM 715 C C . PRO B 1 35 ? 6.164 -4.496 -12.602 1 94.62 35 PRO B C 1
ATOM 717 O O . PRO B 1 35 ? 4.953 -4.352 -12.414 1 94.62 35 PRO B O 1
ATOM 720 N N . ALA B 1 36 ? 7.039 -3.551 -12.43 1 96.44 36 ALA B N 1
ATOM 721 C CA . ALA B 1 36 ? 6.711 -2.229 -11.906 1 96.44 36 ALA B CA 1
ATOM 722 C C . ALA B 1 36 ? 5.578 -1.587 -12.695 1 96.44 36 ALA B C 1
ATOM 724 O O . ALA B 1 36 ? 4.727 -0.901 -12.133 1 96.44 36 ALA B O 1
ATOM 725 N N . GLU B 1 37 ? 5.598 -1.846 -14 1 95.56 37 GLU B N 1
ATOM 726 C CA . GLU B 1 37 ? 4.648 -1.183 -14.883 1 95.56 37 GLU B CA 1
ATOM 727 C C . GLU B 1 37 ? 3.236 -1.721 -14.688 1 95.56 37 GLU B C 1
ATOM 729 O O . GLU B 1 37 ? 2.268 -1.131 -15.172 1 95.56 37 GLU B O 1
ATOM 734 N N . ARG B 1 38 ? 3.121 -2.766 -13.961 1 93.38 38 ARG B N 1
ATOM 735 C CA . ARG B 1 38 ? 1.813 -3.381 -13.75 1 93.38 38 ARG B CA 1
ATOM 736 C C . ARG B 1 38 ? 1.3 -3.111 -12.336 1 93.38 38 ARG B C 1
ATOM 738 O O . ARG B 1 38 ? 0.26 -3.641 -11.938 1 93.38 38 ARG B O 1
ATOM 745 N N . ILE B 1 39 ? 1.983 -2.375 -11.625 1 97 39 ILE B N 1
ATOM 746 C CA . ILE B 1 39 ? 1.609 -2.066 -10.25 1 97 39 ILE B CA 1
ATOM 747 C C . ILE B 1 39 ? 0.95 -0.69 -10.195 1 97 39 ILE B C 1
ATOM 749 O O . ILE B 1 39 ? 1.471 0.279 -10.75 1 97 39 ILE B O 1
ATOM 753 N N . HIS B 1 40 ? -0.168 -0.575 -9.562 1 97.62 40 HIS B N 1
ATOM 754 C CA . HIS B 1 40 ? -0.932 0.664 -9.461 1 97.62 40 HIS B CA 1
ATOM 755 C C . HIS B 1 40 ? -1.066 1.114 -8.008 1 97.62 40 HIS B C 1
ATOM 757 O O . HIS B 1 40 ? -1.457 0.326 -7.145 1 97.62 40 HIS B O 1
ATOM 763 N N . VAL B 1 41 ? -0.761 2.383 -7.801 1 98.56 41 VAL B N 1
ATOM 764 C CA . VAL B 1 41 ? -0.93 2.992 -6.484 1 98.56 41 VAL B CA 1
ATOM 765 C C . VAL B 1 41 ? -2.039 4.039 -6.539 1 98.56 41 VAL B C 1
ATOM 767 O O . VAL B 1 41 ? -2.021 4.93 -7.398 1 98.56 41 VAL B O 1
ATOM 770 N N . VAL B 1 42 ? -2.963 3.955 -5.711 1 98.19 42 VAL B N 1
ATOM 771 C CA . VAL B 1 42 ? -4.082 4.887 -5.637 1 98.19 42 VAL B CA 1
ATOM 772 C C . VAL B 1 42 ? -4.105 5.559 -4.266 1 98.19 42 VAL B C 1
ATOM 7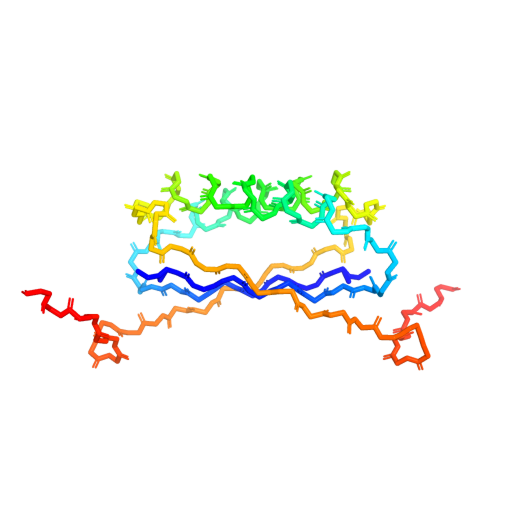74 O O . VAL B 1 42 ? -4.191 4.883 -3.236 1 98.19 42 VAL B O 1
ATOM 777 N N . PHE B 1 43 ? -4.078 6.859 -4.258 1 98.19 43 PHE B N 1
ATOM 778 C CA . PHE B 1 43 ? -4.164 7.617 -3.014 1 98.19 43 PHE B CA 1
ATOM 779 C C . PHE B 1 43 ? -5.598 8.039 -2.734 1 98.19 43 PHE B C 1
ATOM 781 O O . PHE B 1 43 ? -6.297 8.523 -3.633 1 98.19 43 PHE B O 1
ATOM 788 N N . GLN B 1 44 ? -5.945 7.852 -1.546 1 97.06 44 GLN B N 1
ATOM 789 C CA . GLN B 1 44 ? -7.203 8.391 -1.032 1 97.06 44 GLN B CA 1
ATOM 790 C C . GLN B 1 44 ? -6.957 9.328 0.15 1 97.06 44 GLN B C 1
ATOM 792 O O . GLN B 1 44 ? -6.691 8.867 1.264 1 97.06 44 GLN B O 1
ATOM 797 N N . ASP B 1 45 ? -7.227 10.562 -0.084 1 95.75 45 ASP B N 1
ATOM 798 C CA . ASP B 1 45 ? -7.027 11.555 0.973 1 95.75 45 ASP B CA 1
ATOM 799 C C . ASP B 1 45 ? -8.227 11.594 1.916 1 95.75 45 ASP B C 1
ATOM 801 O O . ASP B 1 45 ? -9.367 11.766 1.473 1 95.75 45 ASP B O 1
ATOM 805 N N . MET B 1 46 ? -7.91 11.453 3.104 1 94.75 46 MET B N 1
ATOM 806 C CA . MET B 1 46 ? -8.953 11.578 4.121 1 94.75 46 MET B CA 1
ATOM 807 C C . MET B 1 46 ? -8.992 12.984 4.695 1 94.75 46 MET B C 1
ATOM 809 O O . MET B 1 46 ? -7.945 13.602 4.926 1 94.75 46 MET B O 1
ATOM 813 N N . LYS B 1 47 ? -10.219 13.547 4.863 1 94.94 47 LYS B N 1
ATOM 814 C CA . LYS B 1 47 ? -10.359 14.844 5.523 1 94.94 47 LYS B CA 1
ATOM 815 C C . LYS B 1 47 ? -10.148 14.719 7.031 1 94.94 47 LYS B C 1
ATOM 817 O O . LYS B 1 47 ? -10.57 13.742 7.645 1 94.94 47 LYS B O 1
ATOM 822 N N . LYS B 1 48 ? -9.5 15.75 7.527 1 89.62 48 LYS B N 1
ATOM 823 C CA . LYS B 1 48 ? -9.219 15.758 8.961 1 89.62 48 LYS B CA 1
ATOM 824 C C . LYS B 1 48 ? -10.508 15.578 9.766 1 89.62 48 LYS B C 1
ATOM 826 O O . LYS B 1 48 ? -10.5 14.922 10.812 1 89.62 48 LYS B O 1
ATOM 831 N N . GLU B 1 49 ? -11.57 16.188 9.367 1 92.88 49 GLU B N 1
ATOM 832 C CA . GLU B 1 49 ? -12.844 16.172 10.078 1 92.88 49 GLU B CA 1
ATOM 833 C C . GLU B 1 49 ? -13.453 14.766 10.078 1 92.88 49 GLU B C 1
ATOM 835 O O . GLU B 1 49 ? -14.383 14.492 10.836 1 92.88 49 GLU B O 1
ATOM 840 N N . ASN B 1 50 ? -12.93 13.906 9.141 1 92.75 50 ASN B N 1
ATOM 841 C CA . ASN B 1 50 ? -13.469 12.555 9.016 1 92.75 50 ASN B CA 1
ATOM 842 C C . ASN B 1 50 ? -12.555 11.523 9.672 1 92.75 50 ASN B C 1
ATOM 844 O O . ASN B 1 50 ? -12.773 10.312 9.531 1 92.75 50 ASN B O 1
ATOM 848 N N . TYR B 1 51 ? -11.586 11.898 10.297 1 88.12 51 TYR B N 1
ATOM 849 C CA . TYR B 1 51 ? -10.617 10.984 10.898 1 88.12 51 TYR B CA 1
ATOM 850 C C . TYR B 1 51 ? -10.453 11.266 12.383 1 88.12 51 TYR B C 1
ATOM 852 O O . TYR B 1 51 ? -10.148 12.398 12.781 1 88.12 51 TYR B O 1
ATOM 860 N N . PHE B 1 52 ? -10.773 10.273 13.25 1 84.62 52 PHE B N 1
ATOM 861 C CA . PHE B 1 52 ? -10.633 10.398 14.695 1 84.62 52 PHE B CA 1
ATOM 862 C C . PHE B 1 52 ? -9.75 9.289 15.258 1 84.62 52 PHE B C 1
ATOM 864 O O . PHE B 1 52 ? -9.938 8.117 14.938 1 84.62 52 PHE B O 1
ATOM 871 N N . HIS B 1 53 ? -8.633 9.695 15.773 1 77.69 53 HIS B N 1
ATOM 872 C CA . HIS B 1 53 ? -7.754 8.719 16.406 1 77.69 53 HIS B CA 1
ATOM 873 C C . HIS B 1 53 ? -7.789 8.844 17.922 1 77.69 53 HIS B C 1
ATOM 875 O O . HIS B 1 53 ? -8.156 9.891 18.453 1 77.69 53 HIS B O 1
ATOM 881 N N . ASN B 1 54 ? -7.734 7.492 18.578 1 68.38 54 ASN B N 1
ATOM 882 C CA . ASN B 1 54 ? -7.875 7.477 20.031 1 68.38 54 ASN B CA 1
ATOM 883 C C . ASN B 1 54 ? -6.988 8.531 20.688 1 68.38 54 ASN B C 1
ATOM 885 O O . ASN B 1 54 ? -5.762 8.445 20.625 1 68.38 54 ASN B O 1
ATOM 889 N N . PRO B 1 55 ? -7.734 9.602 20.953 1 63.5 55 PRO B N 1
ATOM 890 C CA . PRO B 1 55 ? -7.07 10.633 21.75 1 63.5 55 PRO B CA 1
ATOM 891 C C . PRO B 1 55 ? -6.559 10.102 23.094 1 63.5 55 PRO B C 1
ATOM 893 O O . PRO B 1 55 ? -7.281 9.391 23.781 1 63.5 55 PRO B O 1
ATOM 896 N N . LYS B 1 56 ? -5.328 9.438 23 1 50.09 56 LYS B N 1
ATOM 897 C CA . LYS B 1 56 ? -5.055 9.227 24.422 1 50.09 56 LYS B CA 1
ATOM 898 C C . LYS B 1 56 ? -5.434 10.453 25.25 1 50.09 56 LYS B C 1
ATOM 900 O O . LYS B 1 56 ? -5.305 11.586 24.781 1 50.09 56 LYS B O 1
#

pLDDT: mean 93.15, std 9.42, range [49.75, 98.75]